Protein AF-A0AAF0MNX4-F1 (afdb_monomer_lite)

Radius of gyration: 22.81 Å; chains: 1; bounding box: 70×37×52 Å

Sequence (158 aa):
MSDEICDCETDEFVGKIRRGMLDDDTIFDIADLFKVFADSTRVRIMWALHESEMCVRGISKSLNISMSAASHQLKTLKDADLVASRRSGKQVYYSLCDEHIEMLLSTALAHIKEEKRWSASSRSRWTALTAPRRWRRPFPRSPGYRMLRWISRPRRCT

Structure (mmCIF, N/CA/C/O backbone):
data_AF-A0AAF0MNX4-F1
#
_entry.id   AF-A0AAF0MNX4-F1
#
loop_
_atom_site.group_PDB
_atom_site.id
_atom_site.type_symbol
_atom_site.label_atom_id
_atom_site.label_alt_id
_atom_site.label_comp_id
_atom_site.label_asym_id
_atom_site.label_entity_id
_atom_site.label_seq_id
_atom_site.pdbx_PDB_ins_code
_atom_site.Cartn_x
_atom_site.Cartn_y
_atom_site.Cartn_z
_atom_site.occupancy
_atom_site.B_iso_or_equiv
_atom_site.auth_seq_id
_atom_site.auth_comp_id
_atom_site.auth_asym_id
_atom_site.auth_atom_id
_atom_site.pdbx_PDB_model_num
ATOM 1 N N . MET A 1 1 ? 46.292 0.482 -29.143 1.00 44.66 1 MET A N 1
ATOM 2 C CA . MET A 1 1 ? 45.143 0.758 -28.261 1.00 44.66 1 MET A CA 1
ATOM 3 C C . MET A 1 1 ? 43.917 0.610 -29.128 1.00 44.66 1 MET A C 1
ATOM 5 O O . MET A 1 1 ? 43.620 1.513 -29.892 1.00 44.66 1 MET A O 1
ATOM 9 N N . SER A 1 2 ? 43.353 -0.594 -29.158 1.00 46.88 2 SER A N 1
ATOM 10 C CA . SER A 1 2 ? 42.139 -0.878 -29.917 1.00 46.88 2 SER A CA 1
ATOM 11 C C . SER A 1 2 ? 40.983 -0.659 -28.961 1.00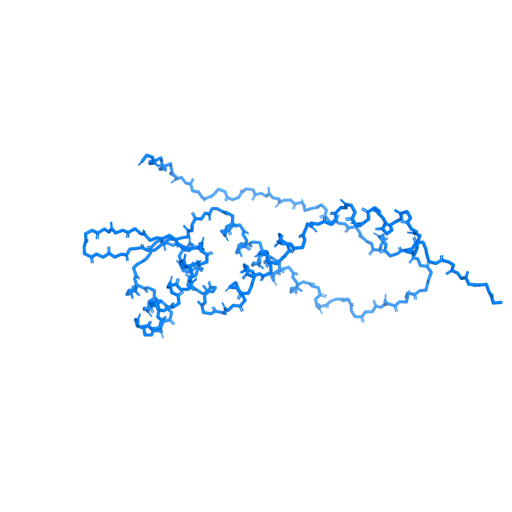 46.88 2 SER A C 1
ATOM 13 O O . SER A 1 2 ? 40.878 -1.392 -27.980 1.00 46.88 2 SER A O 1
ATOM 15 N N . ASP A 1 3 ? 40.193 0.378 -29.212 1.00 53.84 3 ASP A N 1
ATOM 16 C CA . ASP A 1 3 ? 38.947 0.610 -28.498 1.00 53.84 3 ASP A CA 1
ATOM 17 C C . ASP A 1 3 ? 38.017 -0.570 -28.788 1.00 53.84 3 ASP A C 1
ATOM 19 O O . ASP A 1 3 ? 37.561 -0.791 -29.912 1.00 53.84 3 ASP A O 1
ATOM 23 N N . GLU A 1 4 ? 37.836 -1.405 -27.773 1.00 54.75 4 GLU A N 1
ATOM 24 C CA . GLU A 1 4 ? 36.912 -2.528 -27.766 1.00 54.75 4 GLU A CA 1
ATOM 25 C C . GLU A 1 4 ? 35.498 -1.925 -27.772 1.00 54.75 4 GLU A C 1
ATOM 27 O O . GLU A 1 4 ? 34.988 -1.505 -26.735 1.00 54.75 4 GLU A O 1
ATOM 32 N N . ILE A 1 5 ? 34.906 -1.781 -28.963 1.00 58.19 5 ILE A N 1
ATOM 33 C CA . ILE A 1 5 ? 33.559 -1.223 -29.141 1.00 58.19 5 ILE A CA 1
ATOM 34 C C . ILE A 1 5 ? 32.588 -2.047 -28.288 1.00 58.19 5 ILE A C 1
ATOM 36 O O . ILE A 1 5 ? 32.421 -3.249 -28.507 1.00 58.19 5 ILE A O 1
ATOM 40 N N . CYS A 1 6 ? 31.950 -1.416 -27.299 1.00 60.28 6 CYS A N 1
ATOM 41 C CA . CYS A 1 6 ? 30.899 -2.070 -26.534 1.00 60.28 6 CYS A CA 1
ATOM 42 C C . CYS A 1 6 ? 29.679 -2.249 -27.438 1.00 60.28 6 CYS A C 1
ATOM 44 O O . CYS A 1 6 ? 29.045 -1.267 -27.818 1.00 60.28 6 CYS A O 1
ATOM 46 N N . ASP A 1 7 ? 29.264 -3.493 -27.691 1.00 58.31 7 ASP A N 1
ATOM 47 C CA . ASP A 1 7 ? 28.006 -3.818 -28.394 1.00 58.31 7 ASP A CA 1
ATOM 48 C C . ASP A 1 7 ? 26.764 -3.106 -27.799 1.00 58.31 7 ASP A C 1
ATOM 50 O O . ASP A 1 7 ? 25.714 -3.014 -28.438 1.00 58.31 7 ASP A O 1
ATOM 54 N N . CYS A 1 8 ? 26.878 -2.597 -26.568 1.00 60.16 8 CYS A N 1
ATOM 55 C CA . CYS A 1 8 ? 25.855 -1.859 -25.841 1.00 60.16 8 CYS A CA 1
ATOM 56 C C . CYS A 1 8 ? 25.623 -0.412 -26.314 1.00 60.16 8 CYS A C 1
ATOM 58 O O . CYS A 1 8 ? 24.585 0.156 -25.980 1.00 60.16 8 CYS A O 1
ATOM 60 N N . GLU A 1 9 ? 26.557 0.174 -27.065 1.00 59.50 9 GLU A N 1
ATOM 61 C CA . GLU A 1 9 ? 26.495 1.570 -27.530 1.00 59.50 9 GLU A CA 1
ATOM 62 C C . GLU A 1 9 ? 25.941 1.696 -28.952 1.00 59.50 9 GLU A C 1
ATOM 64 O O . GLU A 1 9 ? 25.775 2.799 -29.462 1.00 59.50 9 GLU A O 1
ATOM 69 N N . THR A 1 10 ? 25.631 0.570 -29.599 1.00 72.12 10 THR A N 1
ATOM 70 C CA . THR A 1 10 ? 25.078 0.589 -30.953 1.00 72.12 10 THR A CA 1
ATOM 71 C C . THR A 1 10 ? 23.696 1.247 -30.957 1.00 72.12 10 THR A C 1
ATOM 73 O O . THR A 1 10 ? 22.801 0.868 -30.193 1.00 72.12 10 THR A O 1
ATOM 76 N N . ASP A 1 11 ? 23.498 2.214 -31.857 1.00 72.88 11 ASP A N 1
ATOM 77 C CA . ASP A 1 11 ? 22.227 2.939 -32.012 1.00 72.88 11 ASP A CA 1
ATOM 78 C C . ASP A 1 11 ? 21.041 1.991 -32.252 1.00 72.88 11 ASP A C 1
ATOM 80 O O . ASP A 1 11 ? 19.924 2.237 -31.791 1.00 72.88 11 ASP A O 1
ATOM 84 N N . GLU A 1 12 ? 21.281 0.852 -32.908 1.00 76.06 12 GLU A N 1
ATOM 85 C CA . GLU A 1 12 ? 20.282 -0.199 -33.108 1.00 76.06 12 GLU A CA 1
ATOM 86 C C . GLU A 1 12 ? 19.851 -0.865 -31.792 1.00 76.06 12 GLU A C 1
ATOM 88 O O . GLU A 1 12 ? 18.654 -1.093 -31.570 1.00 76.06 12 GLU A O 1
ATOM 93 N N . PHE A 1 13 ? 20.800 -1.162 -30.897 1.00 73.62 13 PHE A N 1
ATOM 94 C CA . PHE A 1 13 ? 20.519 -1.755 -29.590 1.00 73.62 13 PHE A CA 1
ATOM 95 C C . PHE A 1 13 ? 19.801 -0.755 -28.683 1.00 73.62 13 PHE A C 1
ATOM 97 O O . PHE A 1 13 ? 18.747 -1.076 -28.127 1.00 73.62 13 PHE A O 1
ATOM 104 N N . VAL A 1 14 ? 20.299 0.481 -28.602 1.00 78.88 14 VAL A N 1
ATOM 105 C CA . VAL A 1 14 ? 19.676 1.557 -27.816 1.00 78.88 14 VAL A CA 1
ATOM 106 C C . VAL A 1 14 ? 18.271 1.869 -28.341 1.00 78.88 14 VAL A C 1
ATOM 108 O O . VAL A 1 14 ? 17.325 1.970 -27.558 1.00 78.88 14 VAL A O 1
ATOM 111 N N . GLY A 1 15 ? 18.088 1.932 -29.662 1.00 77.25 15 GLY A N 1
ATOM 112 C CA . GLY A 1 15 ? 16.785 2.128 -30.297 1.00 77.25 15 GLY A CA 1
ATOM 113 C C . GLY A 1 15 ? 15.814 0.963 -30.075 1.00 77.25 15 GLY A C 1
ATOM 114 O O . GLY A 1 15 ? 14.602 1.166 -29.988 1.00 77.25 15 GLY A O 1
ATOM 115 N N . LYS A 1 16 ? 16.308 -0.274 -29.943 1.00 80.94 16 LYS A N 1
ATOM 116 C CA . LYS A 1 16 ? 15.484 -1.426 -29.547 1.00 80.94 16 LYS A CA 1
ATOM 117 C C . LYS A 1 16 ? 15.027 -1.326 -28.092 1.00 80.94 16 LYS A C 1
ATOM 119 O O . LYS A 1 16 ? 13.859 -1.592 -27.828 1.00 80.94 16 LYS A O 1
ATOM 124 N N . ILE A 1 17 ? 15.911 -0.931 -27.174 1.00 83.56 17 ILE A N 1
ATOM 125 C CA . ILE A 1 17 ? 15.558 -0.743 -25.758 1.00 83.56 17 ILE A CA 1
ATOM 126 C C . ILE A 1 17 ? 14.541 0.386 -25.603 1.00 83.56 17 ILE A C 1
ATOM 128 O O . ILE A 1 17 ? 13.510 0.172 -24.979 1.00 83.56 17 ILE A O 1
ATOM 132 N N . ARG A 1 18 ? 14.767 1.543 -26.239 1.00 81.75 18 ARG A N 1
ATOM 133 C CA . ARG A 1 18 ? 13.833 2.682 -26.192 1.00 81.75 18 ARG A CA 1
ATOM 134 C C . ARG A 1 18 ? 12.434 2.322 -26.693 1.00 81.75 18 ARG A C 1
ATOM 136 O O . ARG A 1 18 ? 11.459 2.752 -26.101 1.00 81.75 18 ARG A O 1
ATOM 143 N N . ARG A 1 19 ? 12.328 1.496 -27.741 1.00 83.44 19 ARG A N 1
ATOM 144 C CA . ARG A 1 19 ? 11.033 1.005 -28.255 1.00 83.44 19 ARG A CA 1
ATOM 145 C C . ARG A 1 19 ? 10.350 -0.022 -27.352 1.00 83.44 19 ARG A C 1
ATOM 147 O O . ARG A 1 19 ? 9.147 -0.205 -27.469 1.00 83.44 19 ARG A O 1
ATOM 154 N N . GLY A 1 20 ? 11.116 -0.738 -26.531 1.00 84.00 20 GLY A N 1
ATOM 155 C CA . GLY A 1 20 ? 10.588 -1.710 -25.574 1.00 84.00 20 GLY A CA 1
ATOM 156 C C . GLY A 1 20 ? 10.353 -1.135 -24.177 1.00 84.00 20 GLY A C 1
ATOM 157 O O . GLY A 1 20 ? 9.849 -1.857 -23.321 1.00 84.00 20 GLY A O 1
ATOM 158 N N . MET A 1 21 ? 10.756 0.116 -23.937 1.00 86.56 21 MET A N 1
ATOM 159 C CA . MET A 1 21 ? 10.537 0.806 -22.673 1.00 86.56 21 MET A CA 1
ATOM 160 C C . MET A 1 21 ? 9.068 1.206 -22.566 1.00 86.56 21 MET A C 1
ATOM 162 O O . MET A 1 21 ? 8.442 1.565 -23.564 1.00 86.56 21 MET A O 1
ATOM 166 N N . LEU A 1 22 ? 8.534 1.130 -21.352 1.00 87.81 22 LEU A N 1
ATOM 167 C CA . LEU A 1 22 ? 7.237 1.717 -21.040 1.00 87.81 22 LEU A CA 1
ATOM 168 C C . LEU A 1 22 ? 7.316 3.241 -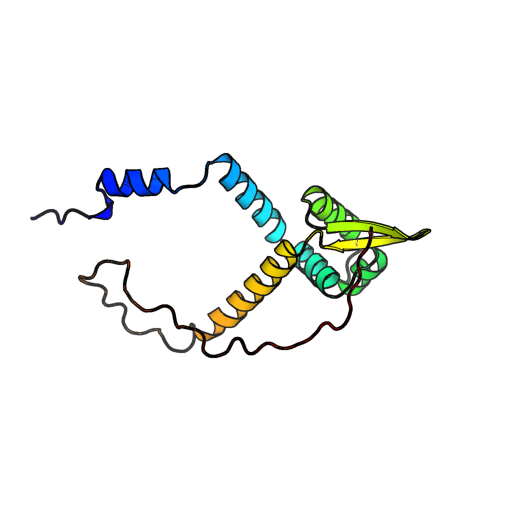21.203 1.00 87.81 22 LEU A C 1
ATOM 170 O O . LEU A 1 22 ? 8.401 3.822 -21.132 1.00 87.81 22 LEU A O 1
ATOM 174 N N . ASP A 1 23 ? 6.170 3.867 -21.438 1.00 91.69 23 ASP A N 1
ATOM 175 C CA . ASP A 1 23 ? 6.043 5.317 -21.383 1.00 91.69 23 ASP A CA 1
ATOM 176 C C . ASP A 1 23 ? 6.368 5.839 -19.980 1.00 91.69 23 ASP A C 1
ATOM 178 O O . ASP A 1 23 ? 6.190 5.146 -18.972 1.00 91.69 23 ASP A O 1
ATOM 182 N N . ASP A 1 24 ? 6.864 7.074 -19.930 1.00 89.56 24 ASP A N 1
ATOM 183 C CA . ASP A 1 24 ? 7.315 7.686 -18.684 1.00 89.56 24 ASP A CA 1
ATOM 184 C C . ASP A 1 24 ? 6.170 7.789 -17.663 1.00 89.56 24 ASP A C 1
ATOM 186 O O . ASP A 1 24 ? 6.390 7.500 -16.488 1.00 89.56 24 ASP A O 1
ATOM 190 N N . ASP A 1 25 ? 4.948 8.105 -18.107 1.00 92.75 25 ASP A N 1
ATOM 191 C CA . ASP A 1 25 ? 3.763 8.212 -17.245 1.00 92.75 25 ASP A CA 1
ATOM 192 C C . ASP A 1 25 ? 3.467 6.878 -16.537 1.00 92.75 25 ASP A C 1
ATOM 194 O O . ASP A 1 25 ? 3.401 6.829 -15.308 1.00 92.75 25 ASP A O 1
ATOM 198 N N . THR A 1 26 ? 3.429 5.765 -17.277 1.00 91.81 26 THR A N 1
ATOM 199 C CA . THR A 1 26 ? 3.256 4.426 -16.690 1.00 91.81 26 THR A CA 1
ATOM 200 C C . THR A 1 26 ? 4.383 4.066 -15.715 1.00 91.81 26 THR A C 1
ATOM 202 O O . THR A 1 26 ? 4.147 3.428 -14.686 1.00 91.81 26 THR A O 1
ATOM 205 N N . ILE A 1 27 ? 5.629 4.465 -15.995 1.00 92.62 27 ILE A N 1
ATOM 206 C CA . ILE A 1 27 ? 6.751 4.242 -15.069 1.00 92.62 27 ILE A CA 1
ATOM 207 C C . ILE A 1 27 ? 6.559 5.047 -13.777 1.00 92.62 27 ILE A C 1
ATOM 209 O O . ILE A 1 27 ? 6.832 4.521 -12.691 1.00 92.62 27 ILE A O 1
ATOM 213 N N . PHE A 1 28 ? 6.091 6.294 -13.874 1.00 93.69 28 PHE A N 1
ATOM 214 C CA . PHE A 1 28 ? 5.783 7.118 -12.708 1.00 93.69 28 PHE A CA 1
ATOM 215 C C . PHE A 1 28 ? 4.657 6.510 -11.869 1.00 93.69 28 PHE A C 1
ATOM 217 O O . PHE A 1 28 ? 4.828 6.388 -10.655 1.00 93.69 28 PHE A O 1
ATOM 224 N N . ASP A 1 29 ? 3.585 6.029 -12.499 1.00 91.75 29 ASP A N 1
ATOM 225 C CA . ASP A 1 29 ? 2.473 5.364 -11.811 1.00 91.75 29 ASP A CA 1
ATOM 226 C C . ASP A 1 29 ? 2.940 4.112 -11.050 1.00 91.75 29 ASP A C 1
ATOM 228 O O . ASP A 1 29 ? 2.615 3.916 -9.875 1.00 91.75 29 ASP A O 1
ATOM 232 N N . ILE A 1 30 ? 3.782 3.284 -11.682 1.00 91.94 30 ILE A N 1
ATOM 233 C CA . ILE A 1 30 ? 4.387 2.111 -11.034 1.00 91.94 30 ILE A CA 1
ATOM 234 C C . ILE A 1 30 ? 5.254 2.538 -9.841 1.00 91.94 30 ILE A C 1
ATOM 236 O O . ILE A 1 30 ? 5.203 1.921 -8.771 1.00 91.94 30 ILE A O 1
ATOM 240 N N . ALA A 1 31 ? 6.066 3.585 -9.995 1.00 93.56 31 ALA A N 1
ATOM 241 C CA . ALA A 1 31 ? 6.916 4.079 -8.918 1.00 93.56 31 ALA A CA 1
ATOM 242 C C . ALA A 1 31 ? 6.087 4.604 -7.735 1.00 93.56 31 ALA A C 1
ATOM 244 O O . ALA A 1 31 ? 6.428 4.332 -6.580 1.00 93.56 31 ALA A O 1
ATOM 245 N N . ASP A 1 32 ? 4.995 5.317 -8.002 1.00 91.12 32 ASP A N 1
ATOM 246 C CA . ASP A 1 32 ? 4.096 5.841 -6.976 1.00 91.12 32 ASP A CA 1
ATOM 247 C C . ASP A 1 32 ? 3.350 4.728 -6.238 1.00 91.12 32 ASP A C 1
ATOM 249 O O . ASP A 1 32 ? 3.291 4.752 -5.003 1.00 91.12 32 ASP A O 1
ATOM 253 N N . LEU A 1 33 ? 2.917 3.683 -6.949 1.00 90.81 33 LEU A N 1
ATOM 254 C CA . LEU A 1 33 ? 2.403 2.462 -6.330 1.00 90.81 33 LEU A CA 1
ATOM 255 C C . LEU A 1 33 ? 3.425 1.888 -5.335 1.00 90.81 33 LEU A C 1
ATOM 257 O O . LEU A 1 33 ? 3.119 1.679 -4.155 1.00 90.81 33 LEU A O 1
ATOM 261 N N . PHE A 1 34 ? 4.676 1.693 -5.764 1.00 91.50 34 PHE A N 1
ATOM 262 C CA . PHE A 1 34 ? 5.720 1.140 -4.898 1.00 91.50 34 PHE A CA 1
ATOM 263 C C . PHE A 1 34 ? 6.081 2.043 -3.714 1.00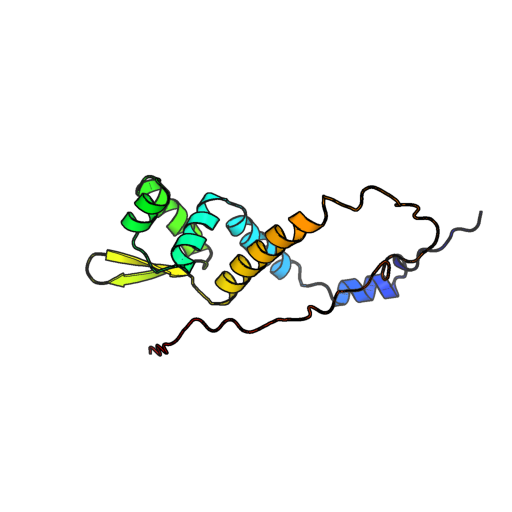 91.50 34 PHE A C 1
ATOM 265 O O . PHE A 1 34 ? 6.389 1.526 -2.637 1.00 91.50 34 PHE A O 1
ATOM 272 N N . LYS A 1 35 ? 5.983 3.372 -3.842 1.00 91.56 35 LYS A N 1
ATOM 273 C CA . LYS A 1 35 ? 6.144 4.288 -2.697 1.00 91.56 35 LYS A CA 1
ATOM 274 C C . LYS A 1 35 ? 5.111 4.022 -1.605 1.00 91.56 35 LYS A C 1
ATOM 276 O O . LYS A 1 35 ? 5.419 4.199 -0.423 1.00 91.56 35 LYS A O 1
ATOM 281 N N . VAL A 1 36 ? 3.900 3.586 -1.959 1.00 90.62 36 VAL A N 1
ATOM 282 C CA . VAL A 1 36 ? 2.885 3.188 -0.973 1.00 90.62 36 VAL A CA 1
ATOM 283 C C . VAL A 1 36 ? 3.241 1.842 -0.329 1.00 90.62 36 VAL A C 1
ATOM 285 O O . VAL A 1 36 ? 3.181 1.705 0.896 1.00 90.62 36 VAL A O 1
ATOM 288 N N . PHE A 1 37 ? 3.723 0.875 -1.110 1.00 89.44 37 PHE A N 1
ATOM 289 C CA . PHE A 1 37 ? 4.195 -0.415 -0.586 1.00 89.44 37 PHE A CA 1
ATOM 290 C C . PHE A 1 37 ? 5.458 -0.321 0.284 1.00 89.44 37 PHE A C 1
ATOM 292 O O . PHE A 1 37 ? 5.674 -1.182 1.130 1.00 89.44 37 PHE A O 1
ATOM 299 N N . ALA A 1 38 ? 6.281 0.717 0.132 1.00 91.44 38 ALA A N 1
ATOM 300 C CA . ALA A 1 38 ? 7.561 0.835 0.834 1.00 91.44 38 ALA A CA 1
ATOM 301 C C . ALA A 1 38 ? 7.456 1.081 2.357 1.00 91.44 38 ALA A C 1
ATOM 303 O O . ALA A 1 38 ? 8.467 1.019 3.055 1.00 91.44 38 ALA A O 1
ATOM 304 N N . ASP A 1 39 ? 6.265 1.360 2.903 1.00 93.62 39 ASP A N 1
ATOM 305 C CA . ASP A 1 39 ? 6.106 1.564 4.349 1.00 93.62 39 ASP A CA 1
ATOM 306 C C . ASP A 1 39 ? 5.751 0.272 5.088 1.00 93.62 39 ASP A C 1
ATOM 308 O O . ASP A 1 39 ? 4.776 -0.418 4.781 1.00 93.62 39 ASP A O 1
ATOM 312 N N . SER A 1 40 ? 6.500 0.008 6.153 1.00 92.44 40 SER A N 1
ATOM 313 C CA . SER A 1 40 ? 6.332 -1.186 6.978 1.00 92.44 40 SER A CA 1
ATOM 314 C C . SER A 1 40 ? 4.963 -1.285 7.666 1.00 92.44 40 SER A C 1
ATOM 316 O O . SER A 1 40 ? 4.441 -2.390 7.821 1.00 92.44 40 SER A O 1
ATOM 318 N N . THR A 1 41 ? 4.346 -0.169 8.067 1.00 92.75 41 THR A N 1
ATOM 319 C CA . THR A 1 41 ? 3.042 -0.186 8.750 1.00 92.75 41 THR A CA 1
ATOM 320 C C . THR A 1 41 ? 1.932 -0.524 7.762 1.00 92.75 41 THR A C 1
ATOM 322 O O . THR A 1 41 ? 1.094 -1.378 8.053 1.00 92.75 41 THR A O 1
ATOM 325 N N . ARG A 1 42 ? 1.961 0.079 6.570 1.00 94.00 42 ARG A N 1
ATOM 326 C CA . ARG A 1 42 ? 1.034 -0.210 5.468 1.00 94.00 42 ARG A CA 1
ATOM 327 C C . ARG A 1 42 ? 1.125 -1.668 5.029 1.00 94.00 42 ARG A C 1
ATOM 329 O O . ARG A 1 42 ? 0.092 -2.329 4.951 1.00 94.00 42 ARG A O 1
ATOM 336 N N . VAL A 1 43 ? 2.335 -2.208 4.860 1.00 93.56 43 VAL A N 1
ATOM 337 C CA . VAL A 1 43 ? 2.530 -3.636 4.539 1.00 93.56 43 VAL A CA 1
ATOM 338 C C . VAL A 1 43 ? 1.963 -4.540 5.630 1.00 93.56 43 VAL A C 1
ATOM 340 O O . VAL A 1 43 ? 1.297 -5.521 5.315 1.00 93.56 43 VAL A O 1
ATOM 343 N N . ARG A 1 44 ? 2.140 -4.203 6.915 1.00 94.19 44 ARG A N 1
ATOM 344 C CA . ARG A 1 44 ? 1.542 -4.979 8.018 1.00 94.19 44 ARG A CA 1
ATOM 345 C C . ARG A 1 44 ? 0.014 -4.954 7.996 1.00 94.19 44 ARG A C 1
ATOM 347 O O . ARG A 1 44 ? -0.596 -5.981 8.283 1.00 94.19 44 ARG A O 1
ATOM 354 N N . ILE A 1 45 ? -0.601 -3.813 7.672 1.00 94.81 45 ILE A N 1
ATOM 355 C CA . ILE A 1 45 ? -2.062 -3.711 7.531 1.00 94.81 45 ILE A CA 1
ATOM 356 C C . ILE A 1 45 ? -2.526 -4.573 6.357 1.00 94.81 45 ILE A C 1
ATOM 358 O O . ILE A 1 45 ? -3.419 -5.394 6.537 1.00 94.81 45 ILE A O 1
ATOM 362 N N . MET A 1 46 ? -1.898 -4.432 5.187 1.00 94.31 46 MET A N 1
ATOM 363 C CA . MET A 1 46 ? -2.242 -5.221 4.000 1.00 94.31 46 MET A CA 1
ATOM 364 C C . MET A 1 46 ? -2.078 -6.722 4.247 1.00 94.31 46 MET A C 1
ATOM 366 O O . MET A 1 46 ? -2.955 -7.492 3.880 1.00 94.31 46 MET A O 1
ATOM 370 N N . TRP A 1 47 ? -1.018 -7.139 4.945 1.00 94.12 47 TRP A N 1
ATOM 371 C CA . TRP A 1 47 ? -0.820 -8.542 5.312 1.00 94.12 47 TRP A CA 1
ATOM 372 C C . TRP A 1 47 ? -1.906 -9.057 6.264 1.00 94.12 47 TRP A C 1
ATOM 374 O O . TRP A 1 47 ? -2.377 -10.178 6.121 1.00 94.12 47 TRP A O 1
ATOM 384 N N . ALA A 1 48 ? -2.350 -8.241 7.224 1.00 93.75 48 ALA A N 1
ATOM 385 C CA . ALA A 1 48 ? -3.469 -8.616 8.088 1.00 93.75 48 ALA A CA 1
ATOM 386 C C . ALA A 1 48 ? -4.786 -8.757 7.300 1.00 93.75 48 ALA A C 1
ATOM 388 O O . ALA A 1 48 ? -5.568 -9.664 7.578 1.00 93.75 48 ALA A O 1
ATOM 389 N N . LEU A 1 49 ? -5.008 -7.883 6.312 1.00 93.50 49 LEU A N 1
ATOM 390 C CA . LEU A 1 49 ? -6.177 -7.921 5.429 1.00 93.50 49 LEU A CA 1
ATOM 391 C C . LEU A 1 49 ? -6.135 -9.065 4.411 1.00 93.50 49 LEU A C 1
ATOM 393 O O . LEU A 1 49 ? -7.192 -9.533 4.000 1.00 93.50 49 LEU A O 1
ATOM 397 N N . HIS A 1 50 ? -4.938 -9.519 4.034 1.00 91.88 50 HIS A N 1
ATOM 398 C CA . HIS A 1 50 ? -4.739 -10.699 3.196 1.00 91.88 50 HIS A CA 1
ATOM 399 C C . HIS A 1 50 ? -5.261 -11.974 3.875 1.00 91.88 50 HIS A C 1
ATOM 401 O O . HIS A 1 50 ? -5.882 -12.809 3.230 1.00 91.88 50 HIS A O 1
ATOM 407 N N . GLU A 1 51 ? -5.057 -12.109 5.189 1.00 89.50 51 GLU A N 1
ATOM 408 C CA . GLU A 1 51 ? -5.541 -13.266 5.954 1.00 89.50 51 GLU A CA 1
ATOM 409 C C . GLU A 1 51 ? -7.063 -13.233 6.163 1.00 89.50 51 GLU A C 1
ATOM 411 O O . GLU A 1 51 ? -7.734 -14.266 6.125 1.00 89.50 51 GLU A O 1
ATOM 416 N N . SER A 1 52 ? -7.630 -12.050 6.430 1.00 89.94 52 SER A N 1
ATOM 417 C CA . SER A 1 52 ? -9.074 -11.885 6.621 1.00 89.94 52 SER A CA 1
ATOM 418 C C . SER A 1 52 ? -9.517 -10.426 6.518 1.00 89.94 52 SER A C 1
ATOM 420 O O . SER A 1 52 ? -8.793 -9.521 6.931 1.00 89.94 52 SER A O 1
ATOM 422 N N . GLU A 1 53 ? -10.752 -10.188 6.065 1.00 93.38 53 GLU A N 1
ATOM 423 C CA . GLU A 1 53 ? -11.353 -8.854 6.153 1.00 93.38 53 GLU A CA 1
ATOM 424 C C . GLU A 1 53 ? -11.566 -8.442 7.621 1.00 93.38 53 GLU A C 1
ATOM 426 O O . GLU A 1 53 ? -12.069 -9.207 8.450 1.00 93.38 53 GLU A O 1
ATOM 431 N N . MET A 1 54 ? -11.191 -7.210 7.970 1.00 94.25 54 MET A N 1
ATOM 432 C CA . MET A 1 54 ? -11.236 -6.728 9.355 1.00 94.25 54 MET A CA 1
ATOM 433 C C . MET A 1 54 ? -11.750 -5.294 9.445 1.00 94.25 54 MET A C 1
ATOM 435 O O . MET A 1 54 ? -11.610 -4.488 8.528 1.00 94.25 54 MET A O 1
ATOM 439 N N . CYS A 1 55 ? -12.327 -4.939 10.593 1.00 95.12 55 CYS A N 1
ATOM 440 C CA . CYS A 1 55 ? -12.691 -3.557 10.897 1.00 95.12 55 CYS A CA 1
ATOM 441 C C . CYS A 1 55 ? -11.514 -2.782 11.518 1.00 95.12 55 CYS A C 1
ATOM 443 O O . CYS A 1 55 ? -10.571 -3.377 12.043 1.00 95.12 55 CYS A O 1
ATOM 445 N N . VAL A 1 56 ? -11.598 -1.443 11.548 1.00 94.31 56 VAL A N 1
ATOM 446 C CA . VAL A 1 56 ? -10.539 -0.557 12.094 1.00 94.31 56 VAL A CA 1
ATOM 447 C C . VAL A 1 56 ? -10.102 -0.957 13.509 1.00 94.31 56 VAL A C 1
ATOM 449 O O . VAL A 1 56 ? -8.917 -0.927 1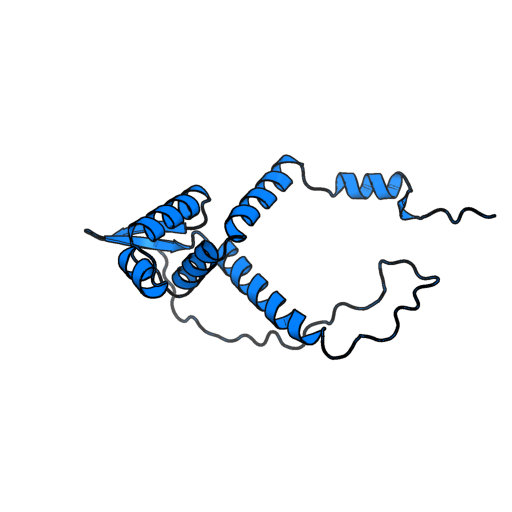3.832 1.00 94.31 56 VAL A O 1
ATOM 452 N N . ARG A 1 57 ? -11.049 -1.373 14.362 1.00 94.31 57 ARG A N 1
ATOM 453 C CA . ARG A 1 57 ? -10.752 -1.831 15.731 1.00 94.31 57 ARG A CA 1
ATOM 454 C C . ARG A 1 57 ? -9.947 -3.129 15.745 1.00 94.31 57 ARG A C 1
ATOM 456 O O . ARG A 1 57 ? -9.083 -3.283 16.601 1.00 94.31 57 ARG A O 1
ATOM 463 N N . GLY A 1 58 ? -10.244 -4.047 14.825 1.00 93.38 58 GLY A N 1
A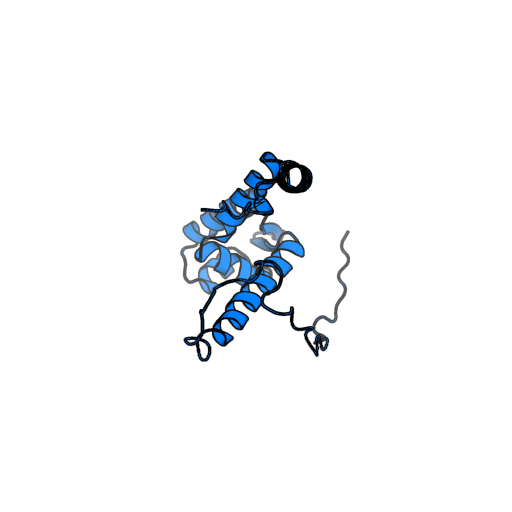TOM 464 C CA . GLY A 1 58 ? -9.497 -5.291 14.660 1.00 93.38 58 GLY A CA 1
ATOM 465 C C . GLY A 1 58 ? -8.058 -5.008 14.247 1.00 93.38 58 GLY A C 1
ATOM 466 O O . GLY A 1 58 ? -7.138 -5.435 14.930 1.00 93.38 58 GLY A O 1
ATOM 467 N N . ILE A 1 59 ? -7.874 -4.176 13.221 1.00 94.50 59 ILE A N 1
ATOM 468 C CA . ILE A 1 59 ? -6.553 -3.781 12.706 1.00 94.50 59 ILE A CA 1
ATOM 469 C C . ILE A 1 59 ? -5.723 -3.081 13.791 1.00 94.50 59 ILE A C 1
ATOM 471 O O . ILE A 1 59 ? -4.569 -3.435 14.022 1.00 94.50 59 ILE A O 1
ATOM 475 N N . SER A 1 60 ? -6.327 -2.129 14.508 1.00 95.31 60 SER A N 1
ATOM 476 C CA . SER A 1 60 ? -5.691 -1.418 15.624 1.00 95.31 60 SER A CA 1
ATOM 477 C C . SER A 1 60 ? -5.183 -2.376 16.708 1.00 95.31 60 SER A C 1
ATOM 479 O O . SER A 1 60 ? -4.046 -2.235 17.156 1.00 95.31 60 SER A O 1
ATOM 481 N N . LYS A 1 61 ? -5.978 -3.389 17.078 1.00 94.88 61 LYS A N 1
ATOM 482 C CA . LYS A 1 61 ? -5.570 -4.418 18.046 1.00 94.88 61 LYS A CA 1
ATOM 483 C C . LYS A 1 61 ? -4.480 -5.340 17.500 1.00 94.88 61 LYS A C 1
ATOM 485 O O . LYS A 1 61 ? -3.513 -5.590 18.208 1.00 94.88 61 LYS A O 1
ATOM 490 N N . SER A 1 62 ? -4.607 -5.810 16.259 1.00 92.88 62 SER A N 1
ATOM 491 C CA . SER A 1 62 ? -3.643 -6.730 15.639 1.00 92.88 62 SER A CA 1
ATOM 492 C C . SER A 1 62 ? -2.251 -6.112 15.484 1.00 92.88 62 SER A C 1
ATOM 494 O O . SER A 1 62 ? -1.246 -6.797 15.658 1.00 92.88 62 SER A O 1
ATOM 496 N N . LEU A 1 63 ? -2.178 -4.816 15.165 1.00 91.88 63 LEU A N 1
ATOM 497 C CA . LEU A 1 63 ? -0.911 -4.106 14.965 1.00 91.88 63 LEU A CA 1
ATOM 498 C C . LEU A 1 63 ? -0.430 -3.343 16.210 1.00 91.88 63 LEU A C 1
ATOM 500 O O . LEU A 1 63 ? 0.672 -2.797 16.185 1.00 91.88 63 LEU A O 1
ATOM 504 N N . ASN A 1 64 ? -1.227 -3.314 17.282 1.00 93.38 64 ASN A N 1
ATOM 505 C CA . ASN A 1 64 ? -0.993 -2.519 18.491 1.00 93.38 64 ASN A CA 1
ATOM 506 C C . ASN A 1 64 ? -0.752 -1.021 18.203 1.00 93.38 64 ASN A C 1
ATOM 508 O O . ASN A 1 64 ? 0.148 -0.393 18.757 1.00 93.38 64 ASN A O 1
ATOM 512 N N . ILE A 1 65 ? -1.559 -0.454 17.304 1.00 93.25 65 ILE A N 1
ATOM 513 C CA . ILE A 1 65 ? -1.536 0.971 16.938 1.00 93.25 65 ILE A CA 1
ATOM 514 C C . ILE A 1 65 ? -2.835 1.646 17.371 1.00 93.25 65 ILE A C 1
ATOM 516 O O . ILE A 1 65 ? -3.871 0.992 17.501 1.00 93.25 65 ILE A O 1
ATOM 520 N N . SER A 1 66 ? -2.820 2.965 17.566 1.00 95.31 66 SER A N 1
ATOM 521 C CA . SER A 1 66 ? -4.040 3.704 17.911 1.00 95.31 66 SER A CA 1
ATOM 522 C C . SER A 1 66 ? -5.070 3.655 16.771 1.00 95.31 66 SER A C 1
ATOM 524 O O . SER A 1 66 ? -4.717 3.592 15.593 1.00 95.31 66 SER A O 1
ATOM 526 N N . MET A 1 67 ? -6.366 3.720 17.102 1.00 93.12 67 MET A N 1
ATOM 527 C CA . MET A 1 67 ? -7.436 3.726 16.089 1.00 93.12 67 MET A CA 1
ATOM 528 C C . MET A 1 67 ? -7.324 4.913 15.121 1.00 93.12 67 MET A C 1
ATOM 530 O O . MET A 1 67 ? -7.638 4.765 13.943 1.00 93.12 67 MET A O 1
ATOM 534 N N . SER A 1 68 ? -6.856 6.070 15.604 1.00 94.62 68 SER A N 1
ATOM 535 C CA . SER A 1 68 ? -6.613 7.253 14.768 1.00 94.62 68 SER A CA 1
ATOM 536 C C . SER A 1 68 ? -5.498 6.991 13.751 1.00 94.62 68 SER A C 1
ATOM 538 O O . SER A 1 68 ? -5.692 7.203 12.555 1.00 94.62 68 SER A O 1
ATOM 540 N N . ALA A 1 69 ? -4.373 6.420 14.202 1.00 93.44 69 ALA A N 1
ATOM 541 C CA . ALA A 1 69 ? -3.270 6.051 13.319 1.00 93.44 69 ALA A CA 1
ATOM 542 C C . ALA A 1 69 ? -3.703 5.002 12.283 1.00 93.44 69 ALA A C 1
ATOM 544 O O . ALA A 1 69 ? -3.444 5.176 11.096 1.00 93.44 69 ALA A O 1
ATOM 545 N N . ALA A 1 70 ? -4.428 3.960 12.704 1.00 94.00 70 ALA A N 1
ATOM 546 C CA . ALA A 1 70 ? -4.957 2.944 11.794 1.00 94.00 70 ALA A CA 1
ATOM 547 C C . ALA A 1 70 ? -5.893 3.550 10.738 1.00 94.00 70 ALA A C 1
ATOM 549 O O . ALA A 1 70 ? -5.752 3.261 9.554 1.00 94.00 70 ALA A O 1
ATOM 550 N N . SER A 1 71 ? -6.820 4.424 11.146 1.00 94.38 71 SER A N 1
ATOM 551 C CA . SER A 1 71 ? -7.741 5.089 10.220 1.00 94.38 71 SER A CA 1
ATOM 552 C C . SER A 1 71 ? -7.016 5.991 9.223 1.00 94.38 71 SER A C 1
ATOM 554 O O . SER A 1 71 ? -7.433 6.065 8.070 1.00 94.38 71 SER A O 1
ATOM 556 N N . HIS A 1 72 ? -5.953 6.677 9.652 1.00 94.00 72 HIS A N 1
ATOM 557 C CA . HIS A 1 72 ? -5.151 7.518 8.770 1.00 94.00 72 HIS A CA 1
ATOM 558 C C . HIS A 1 72 ? -4.419 6.677 7.716 1.00 94.00 72 HIS A C 1
ATOM 560 O O . HIS A 1 72 ? -4.541 6.956 6.528 1.00 94.00 72 HIS A O 1
ATOM 566 N N . GLN A 1 73 ? -3.759 5.589 8.130 1.00 94.31 73 GLN A N 1
ATOM 567 C CA . GLN A 1 73 ? -3.090 4.674 7.199 1.00 94.31 73 GLN A CA 1
ATOM 568 C C . GLN A 1 73 ? -4.076 4.008 6.229 1.00 94.31 73 GLN A C 1
ATOM 570 O O . GLN A 1 73 ? -3.793 3.901 5.040 1.00 94.31 73 GLN A O 1
ATOM 575 N N . LEU A 1 74 ? -5.259 3.609 6.710 1.00 93.88 74 LEU A N 1
ATOM 576 C CA . LEU A 1 74 ? -6.314 3.035 5.869 1.00 93.88 74 LEU A CA 1
ATOM 577 C C . LEU A 1 74 ? -6.862 4.025 4.845 1.00 93.88 74 LEU A C 1
ATOM 579 O O . LEU A 1 74 ? -7.244 3.605 3.759 1.00 93.88 74 LEU A O 1
ATOM 583 N N . LYS A 1 75 ? -6.904 5.321 5.172 1.00 94.00 75 LYS A N 1
ATOM 584 C CA . LYS A 1 75 ? -7.274 6.348 4.199 1.00 94.00 75 LYS A CA 1
ATOM 585 C C . LYS A 1 75 ? -6.241 6.411 3.077 1.00 94.00 75 LYS A C 1
ATOM 587 O O . LYS A 1 75 ? -6.621 6.267 1.929 1.00 94.00 75 LYS A O 1
ATOM 592 N N . THR A 1 76 ? -4.955 6.504 3.410 1.00 93.50 76 THR A N 1
ATOM 593 C CA . THR A 1 76 ? -3.875 6.506 2.410 1.00 93.50 76 THR A CA 1
ATOM 594 C C . THR A 1 76 ? -3.879 5.242 1.547 1.00 93.50 76 THR A C 1
ATOM 596 O O . THR A 1 76 ? -3.681 5.320 0.343 1.00 93.50 76 THR A O 1
ATOM 599 N N . LEU A 1 77 ? -4.124 4.072 2.147 1.00 93.12 77 LEU A N 1
ATOM 600 C CA . LEU A 1 77 ? -4.232 2.804 1.415 1.00 93.12 77 LEU A CA 1
ATOM 601 C C . LEU A 1 77 ? -5.452 2.757 0.489 1.00 93.12 77 LEU A C 1
ATOM 603 O O . LEU A 1 77 ? -5.381 2.164 -0.583 1.00 93.12 77 LEU A O 1
ATOM 607 N N . LYS A 1 78 ? -6.563 3.365 0.905 1.00 93.25 78 LYS A N 1
ATOM 608 C CA . LYS A 1 78 ? -7.777 3.463 0.098 1.00 93.25 78 LYS A CA 1
ATOM 609 C C . LYS A 1 78 ? -7.616 4.458 -1.050 1.00 93.25 78 LYS A C 1
ATOM 611 O O . LYS A 1 78 ? -8.061 4.165 -2.146 1.00 93.25 78 LYS A O 1
ATOM 616 N N . ASP A 1 79 ? -6.982 5.600 -0.798 1.00 92.56 79 ASP A N 1
ATOM 617 C CA . ASP A 1 79 ? -6.721 6.629 -1.811 1.00 92.56 79 ASP A CA 1
ATOM 618 C C . ASP A 1 79 ? -5.735 6.125 -2.888 1.00 92.56 79 ASP A C 1
ATOM 620 O O . ASP A 1 79 ? -5.733 6.636 -4.000 1.00 92.56 79 ASP A O 1
ATOM 624 N N . ALA A 1 80 ? -4.922 5.112 -2.565 1.00 91.31 80 ALA A N 1
ATOM 625 C CA . ALA A 1 80 ? -4.023 4.416 -3.489 1.00 91.31 80 ALA A CA 1
ATOM 626 C C . ALA A 1 80 ? -4.635 3.144 -4.117 1.00 91.31 80 ALA A C 1
ATOM 628 O O . ALA A 1 80 ? -3.896 2.323 -4.654 1.00 91.31 80 ALA A O 1
ATOM 629 N N . ASP A 1 81 ? -5.948 2.930 -3.976 1.00 91.25 81 ASP A N 1
ATOM 630 C CA . ASP A 1 81 ? -6.684 1.771 -4.504 1.00 91.25 81 ASP A CA 1
ATOM 631 C C . ASP A 1 81 ? -6.131 0.393 -4.083 1.00 91.25 81 ASP A C 1
ATOM 633 O O . ASP A 1 81 ? -6.370 -0.621 -4.736 1.00 91.25 81 ASP A O 1
ATOM 637 N N . LEU A 1 82 ? -5.446 0.312 -2.935 1.00 92.06 82 LEU A N 1
ATOM 638 C CA . LEU A 1 82 ? -4.909 -0.952 -2.410 1.00 92.06 82 LEU A CA 1
ATOM 639 C C . LEU A 1 82 ? -5.909 -1.716 -1.539 1.00 92.06 82 LEU A C 1
ATOM 641 O O . LEU A 1 82 ? -5.799 -2.930 -1.346 1.00 92.06 82 LEU A O 1
ATOM 645 N N . VAL A 1 83 ? -6.862 -0.993 -0.953 1.00 94.38 83 VAL A N 1
ATOM 646 C CA . VAL A 1 83 ? -7.808 -1.526 0.027 1.00 94.38 83 VAL A CA 1
ATOM 647 C C . VAL A 1 83 ? -9.222 -1.059 -0.292 1.00 94.38 83 VAL A C 1
ATOM 649 O O . VAL A 1 83 ? -9.501 0.138 -0.381 1.00 94.38 83 VAL A O 1
ATOM 652 N N . ALA A 1 84 ? -10.147 -2.013 -0.344 1.00 93.56 84 ALA A N 1
ATOM 653 C CA . ALA A 1 84 ? -11.569 -1.763 -0.485 1.00 93.56 84 ALA A CA 1
ATOM 654 C C . ALA A 1 84 ? -12.243 -1.649 0.888 1.00 93.56 84 ALA A C 1
ATOM 656 O O . ALA A 1 84 ? -11.814 -2.234 1.885 1.00 93.56 84 ALA A O 1
ATOM 657 N N . SER A 1 85 ? -13.339 -0.889 0.948 1.00 93.62 85 SER A N 1
ATOM 658 C CA . SER A 1 85 ? -14.137 -0.726 2.166 1.00 93.62 85 SER A CA 1
ATOM 659 C C . SER A 1 85 ? -15.576 -1.170 1.940 1.00 93.62 85 SER A C 1
ATOM 661 O O . SER A 1 85 ? -16.254 -0.630 1.065 1.00 93.62 85 SER A O 1
ATOM 663 N N . ARG A 1 86 ? -16.075 -2.069 2.789 1.00 94.06 86 ARG A N 1
ATOM 664 C CA . ARG A 1 86 ? -17.465 -2.532 2.816 1.00 94.06 86 ARG A CA 1
ATOM 665 C C . ARG A 1 86 ? -18.128 -2.120 4.123 1.00 94.06 86 ARG A C 1
ATOM 667 O O . ARG A 1 86 ? -17.602 -2.350 5.210 1.00 94.06 86 ARG A O 1
ATOM 674 N N . ARG A 1 87 ? -19.334 -1.556 4.049 1.00 93.69 87 ARG A N 1
ATOM 675 C CA . ARG A 1 87 ? -20.134 -1.261 5.245 1.00 93.69 87 ARG A CA 1
ATOM 676 C C . ARG A 1 87 ? -21.052 -2.436 5.570 1.00 93.69 87 ARG A C 1
ATOM 678 O O . ARG A 1 87 ? -21.821 -2.875 4.722 1.00 93.69 87 ARG A O 1
ATOM 685 N N . SER A 1 88 ? -20.992 -2.916 6.809 1.00 92.62 88 SER A N 1
ATOM 686 C CA . SER A 1 88 ? -21.891 -3.939 7.346 1.00 92.62 88 SER A CA 1
ATOM 687 C C . SER A 1 88 ? -22.533 -3.406 8.627 1.00 92.62 88 SER A C 1
ATOM 689 O O . SER A 1 88 ? -21.915 -3.333 9.694 1.00 92.62 88 SER A O 1
ATOM 691 N N . GLY A 1 89 ? -23.772 -2.924 8.500 1.00 92.50 89 GLY A N 1
ATOM 692 C CA . GLY A 1 89 ? -24.497 -2.257 9.580 1.00 92.50 89 GLY A CA 1
ATOM 693 C C . GLY A 1 89 ? -23.782 -0.995 10.085 1.00 92.50 89 GLY A C 1
ATOM 694 O O . GLY A 1 89 ? -23.610 -0.013 9.356 1.00 92.50 89 GLY A O 1
ATOM 695 N N . LYS A 1 90 ? -23.376 -1.012 11.362 1.00 89.44 90 LYS A N 1
ATOM 696 C CA . LYS A 1 90 ? -22.678 0.109 12.022 1.00 89.44 90 LYS A CA 1
ATOM 697 C C . LYS A 1 90 ? -21.155 0.076 11.851 1.00 89.44 90 LYS A C 1
ATOM 699 O O . LYS A 1 90 ? -20.499 1.039 12.232 1.00 89.44 90 LYS A O 1
ATOM 704 N N . GLN A 1 91 ? -20.591 -1.009 11.319 1.00 92.06 91 GLN A N 1
ATOM 705 C CA . GLN A 1 91 ? -19.144 -1.189 11.189 1.00 92.06 91 GLN A CA 1
ATOM 706 C C . GLN A 1 91 ? -18.708 -1.160 9.721 1.00 92.06 91 GLN A C 1
ATOM 708 O O . GLN A 1 91 ? -19.456 -1.549 8.822 1.00 92.06 91 GLN A O 1
ATOM 713 N N . VAL A 1 92 ? -17.484 -0.684 9.489 1.00 93.88 92 VAL A N 1
ATOM 714 C CA . VAL A 1 92 ? -16.815 -0.721 8.184 1.00 93.88 92 VAL A CA 1
ATOM 715 C C . VAL A 1 92 ? -15.715 -1.770 8.253 1.00 93.88 92 VAL A C 1
ATOM 717 O O . VAL A 1 92 ? -14.885 -1.738 9.167 1.00 93.88 92 VAL A O 1
ATOM 720 N N . TYR A 1 93 ? -15.755 -2.693 7.305 1.00 95.12 93 TYR A N 1
ATOM 721 C CA . TYR A 1 93 ? -14.767 -3.736 7.085 1.00 95.12 93 TYR A CA 1
ATOM 722 C C . TYR A 1 93 ? -13.906 -3.355 5.891 1.00 95.12 93 TYR A C 1
ATOM 724 O O . TYR A 1 93 ? -14.383 -2.719 4.949 1.00 95.12 93 TYR A O 1
ATOM 732 N N . TYR A 1 94 ? -12.639 -3.725 5.967 1.00 95.75 94 TYR A N 1
ATOM 733 C CA . TYR A 1 94 ? -11.649 -3.482 4.935 1.00 95.75 94 TYR A CA 1
ATOM 734 C C . TYR A 1 94 ? -11.142 -4.820 4.409 1.00 95.75 94 TYR A C 1
ATOM 736 O O . TYR A 1 94 ? -11.017 -5.773 5.180 1.00 95.75 94 TYR A O 1
ATOM 744 N N . SER A 1 95 ? -10.851 -4.866 3.116 1.00 94.88 95 SER A N 1
ATOM 745 C CA . SER A 1 95 ? -10.266 -6.007 2.409 1.00 94.88 95 SER A CA 1
ATOM 746 C C . SER A 1 95 ? -9.261 -5.497 1.379 1.00 94.88 95 SER A C 1
ATOM 748 O O . SER A 1 95 ? -9.275 -4.313 1.045 1.00 94.88 95 SER A O 1
ATOM 750 N N . LEU A 1 96 ? -8.401 -6.366 0.851 1.00 94.94 96 LEU A N 1
ATOM 751 C CA . LEU A 1 96 ? -7.594 -6.007 -0.318 1.00 94.94 96 LEU A CA 1
ATOM 752 C C . LEU A 1 96 ? -8.500 -5.737 -1.531 1.00 94.94 96 LEU A C 1
ATOM 754 O O . LEU A 1 96 ? -9.619 -6.256 -1.597 1.00 94.94 96 LEU A O 1
ATOM 758 N N . CYS A 1 97 ? -8.049 -4.863 -2.433 1.00 92.25 97 CYS A N 1
ATOM 759 C CA . CYS A 1 97 ? -8.821 -4.483 -3.619 1.00 92.25 97 CYS A CA 1
ATOM 760 C C . CYS A 1 97 ? -8.903 -5.603 -4.661 1.00 92.25 97 CYS A C 1
ATOM 762 O O . CYS A 1 97 ? -9.984 -5.842 -5.199 1.00 92.25 97 CYS A O 1
ATOM 764 N N . ASP A 1 98 ? -7.786 -6.277 -4.947 1.00 89.50 98 ASP A N 1
ATOM 765 C CA . ASP A 1 98 ? -7.707 -7.277 -6.009 1.00 89.50 98 ASP A CA 1
ATOM 766 C C . ASP A 1 98 ? -6.706 -8.412 -5.719 1.00 89.50 98 ASP A C 1
ATOM 768 O O . ASP A 1 98 ? -5.924 -8.377 -4.765 1.00 89.50 98 ASP A O 1
ATOM 772 N N . GLU A 1 99 ? -6.739 -9.429 -6.584 1.00 89.81 99 GLU A N 1
ATOM 773 C CA . GLU A 1 99 ? -5.828 -10.579 -6.563 1.00 89.81 99 GLU A CA 1
ATOM 774 C C . GLU A 1 99 ? -4.384 -10.196 -6.943 1.00 89.81 99 GLU A C 1
ATOM 776 O O . GLU A 1 99 ? -3.432 -10.848 -6.510 1.00 89.81 99 GLU A O 1
ATOM 781 N N . HIS A 1 100 ? -4.175 -9.126 -7.719 1.00 91.00 100 HIS A N 1
ATOM 782 C CA . HIS A 1 100 ? -2.832 -8.692 -8.114 1.00 91.00 100 HIS A CA 1
ATOM 783 C C . HIS A 1 100 ? -2.014 -8.216 -6.908 1.00 91.00 100 HIS A C 1
ATOM 785 O O . HIS A 1 100 ? -0.829 -8.539 -6.804 1.00 91.00 100 HIS A O 1
ATOM 791 N N . ILE A 1 101 ? -2.639 -7.509 -5.964 1.00 91.25 101 ILE A N 1
ATOM 792 C CA . ILE A 1 101 ? -2.008 -7.056 -4.719 1.00 91.25 101 ILE A CA 1
ATOM 793 C C . ILE A 1 101 ? -1.621 -8.254 -3.841 1.00 91.25 101 ILE A C 1
ATOM 795 O O . ILE A 1 101 ? -0.526 -8.284 -3.271 1.00 91.25 101 ILE A O 1
ATOM 799 N N . GLU A 1 102 ? -2.476 -9.275 -3.768 1.00 91.00 102 GLU A N 1
ATOM 800 C CA . GLU A 1 102 ? -2.178 -10.525 -3.059 1.00 91.00 102 GLU A CA 1
ATOM 801 C C . GLU A 1 102 ? -0.978 -11.258 -3.681 1.00 91.00 102 GLU A C 1
ATOM 803 O O . GLU A 1 102 ? -0.051 -11.692 -2.981 1.00 91.00 102 GLU A O 1
ATOM 808 N N . MET A 1 103 ? -0.941 -11.346 -5.013 1.00 92.12 103 MET A N 1
ATOM 809 C CA . MET A 1 103 ? 0.189 -11.914 -5.748 1.00 92.12 103 MET A CA 1
ATOM 810 C C . MET A 1 103 ? 1.478 -11.116 -5.533 1.00 92.12 103 MET A C 1
ATOM 812 O O . MET A 1 103 ? 2.543 -11.713 -5.360 1.00 92.12 103 MET A O 1
ATOM 816 N N . LEU A 1 104 ? 1.411 -9.784 -5.485 1.00 92.38 104 LEU A N 1
ATOM 817 C CA . LEU A 1 104 ? 2.579 -8.941 -5.238 1.00 92.38 104 LEU A CA 1
ATOM 818 C C . LEU A 1 104 ? 3.170 -9.197 -3.843 1.00 92.38 104 LEU A C 1
ATOM 820 O O . LEU A 1 104 ? 4.376 -9.411 -3.711 1.00 92.38 104 LEU A O 1
ATOM 824 N N . LEU A 1 105 ? 2.324 -9.239 -2.80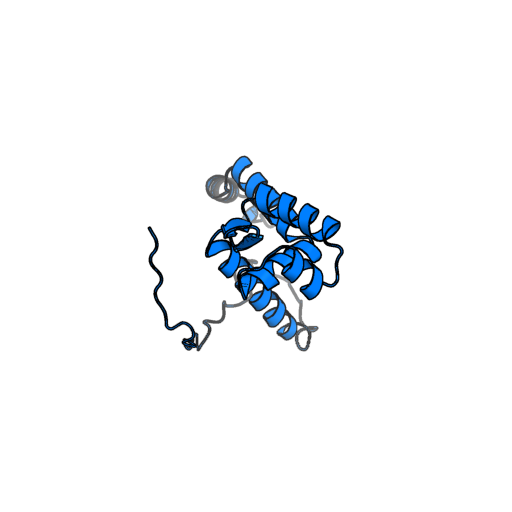8 1.00 91.69 105 LEU A N 1
ATOM 825 C CA . LEU A 1 105 ? 2.742 -9.497 -1.425 1.00 91.69 105 LEU A CA 1
ATOM 826 C C . LEU A 1 105 ? 3.355 -10.893 -1.267 1.00 91.69 105 LEU A C 1
ATOM 828 O O . LEU A 1 105 ? 4.410 -11.050 -0.644 1.00 91.69 105 LEU A O 1
ATOM 832 N N . SER A 1 106 ? 2.725 -11.912 -1.852 1.00 91.06 106 SER A N 1
ATOM 833 C CA . SER A 1 106 ? 3.233 -13.285 -1.797 1.00 91.06 106 SER A CA 1
ATOM 834 C C . SER A 1 106 ? 4.548 -13.455 -2.569 1.00 91.06 106 SER A C 1
ATOM 836 O O . SER A 1 106 ? 5.475 -14.094 -2.062 1.00 91.06 106 SER A O 1
ATOM 838 N N . THR A 1 107 ? 4.676 -12.823 -3.740 1.00 91.62 107 THR A N 1
ATOM 839 C CA . THR A 1 107 ? 5.911 -12.814 -4.542 1.00 91.62 107 THR A CA 1
ATOM 840 C C . THR A 1 107 ? 7.045 -12.106 -3.807 1.00 91.62 107 THR A C 1
ATOM 842 O O . THR A 1 107 ? 8.155 -12.635 -3.733 1.00 91.62 107 THR A O 1
ATOM 845 N N . ALA A 1 108 ? 6.770 -10.953 -3.190 1.00 91.06 108 ALA A N 1
ATOM 846 C CA . ALA A 1 108 ? 7.746 -10.227 -2.382 1.00 91.06 108 ALA A CA 1
ATOM 847 C C . ALA A 1 108 ? 8.256 -11.084 -1.210 1.00 91.06 108 ALA A C 1
ATOM 849 O O . ALA A 1 108 ? 9.463 -11.173 -0.973 1.00 91.06 108 ALA A O 1
ATOM 850 N N . LEU A 1 109 ? 7.358 -11.789 -0.511 1.00 90.50 109 LEU A N 1
ATOM 851 C CA . LEU A 1 109 ? 7.745 -12.710 0.559 1.00 90.50 109 LEU A CA 1
ATOM 852 C C . LEU A 1 109 ? 8.577 -13.891 0.040 1.00 90.50 109 LEU A C 1
ATOM 854 O O . LEU A 1 109 ? 9.542 -14.290 0.698 1.00 90.50 109 LEU A O 1
ATOM 858 N N . ALA A 1 110 ? 8.205 -14.468 -1.106 1.00 90.12 110 ALA A N 1
ATOM 859 C CA . ALA A 1 110 ? 8.959 -15.548 -1.736 1.00 90.12 110 ALA A CA 1
ATOM 860 C C . ALA A 1 110 ? 10.392 -15.099 -2.061 1.00 90.12 110 ALA A C 1
ATOM 862 O O . ALA A 1 110 ? 11.344 -15.768 -1.662 1.00 90.12 110 ALA A O 1
ATOM 863 N N . HIS A 1 111 ? 10.547 -13.915 -2.656 1.00 87.81 111 HIS A N 1
ATOM 864 C CA . HIS A 1 111 ? 11.845 -13.341 -3.000 1.00 87.81 111 HIS A CA 1
ATOM 865 C C . HIS A 1 111 ? 12.747 -13.127 -1.770 1.00 87.81 111 HIS A C 1
ATOM 867 O O . HIS A 1 111 ? 13.888 -13.589 -1.741 1.00 87.81 111 HIS A O 1
ATOM 873 N N . ILE A 1 112 ? 12.216 -12.536 -0.690 1.00 89.06 112 ILE A N 1
ATOM 874 C CA . ILE A 1 112 ? 12.966 -12.328 0.566 1.00 89.06 112 ILE A CA 1
ATOM 875 C C . ILE A 1 112 ? 13.397 -13.665 1.196 1.00 89.06 112 ILE A C 1
ATOM 877 O O . ILE A 1 112 ? 14.464 -13.771 1.811 1.00 89.06 112 ILE A O 1
ATOM 881 N N . LYS A 1 113 ? 12.566 -14.709 1.078 1.00 86.81 113 LYS A N 1
ATOM 882 C CA . LYS A 1 113 ? 12.898 -16.054 1.574 1.00 86.81 113 LYS A CA 1
ATOM 883 C C . LYS A 1 113 ? 13.976 -16.732 0.725 1.00 86.81 113 LYS A C 1
ATOM 885 O O . LYS A 1 113 ? 14.780 -17.479 1.284 1.00 86.81 113 LYS A O 1
ATOM 890 N N . GLU A 1 114 ? 14.020 -16.466 -0.578 1.00 76.75 114 GLU A N 1
ATOM 891 C CA . GLU A 1 114 ? 15.032 -17.000 -1.495 1.00 76.75 114 GLU A CA 1
ATOM 892 C C . GLU A 1 114 ? 16.412 -16.363 -1.292 1.00 76.75 114 GLU A C 1
ATOM 894 O O . GLU A 1 114 ? 17.412 -17.084 -1.248 1.00 76.75 114 GLU A O 1
ATOM 899 N N . GLU A 1 115 ? 16.495 -15.045 -1.079 1.00 56.38 115 GLU A N 1
ATOM 900 C CA . GLU A 1 115 ? 17.779 -14.345 -0.900 1.00 56.38 115 GLU A CA 1
ATOM 901 C C . GLU A 1 115 ? 18.582 -14.838 0.315 1.00 56.38 115 GLU A C 1
ATOM 903 O O . GLU A 1 115 ? 19.818 -14.854 0.292 1.00 56.38 115 GLU A O 1
ATOM 908 N N . LYS A 1 116 ? 17.909 -15.364 1.350 1.00 51.59 116 LYS A N 1
ATOM 909 C CA . LYS A 1 116 ? 18.582 -16.001 2.499 1.00 51.59 116 LYS A CA 1
ATOM 910 C C . LYS A 1 116 ? 19.405 -17.238 2.119 1.00 51.59 116 LYS A C 1
ATOM 912 O O . LYS A 1 116 ? 20.222 -17.685 2.919 1.00 51.59 116 LYS A O 1
ATOM 917 N N . ARG A 1 117 ? 19.238 -17.781 0.908 1.00 46.06 117 ARG A N 1
ATOM 918 C CA . ARG A 1 117 ? 20.016 -18.917 0.397 1.00 46.06 117 ARG A CA 1
ATOM 919 C C . ARG A 1 117 ? 21.302 -18.508 -0.330 1.00 46.06 117 ARG A C 1
ATOM 921 O O . ARG A 1 117 ? 22.190 -19.344 -0.482 1.00 46.06 117 ARG A O 1
ATOM 928 N N . TRP A 1 118 ? 21.442 -17.243 -0.737 1.00 44.16 118 TRP A N 1
ATOM 929 C CA . TRP A 1 118 ? 22.601 -16.753 -1.501 1.00 44.16 118 TRP A CA 1
ATOM 930 C C . TRP A 1 118 ? 23.772 -16.265 -0.624 1.00 44.16 118 TRP A C 1
ATOM 932 O O . TRP A 1 118 ? 24.913 -16.215 -1.086 1.00 44.16 118 TRP A O 1
ATOM 942 N N . SER A 1 119 ? 23.553 -15.962 0.660 1.00 45.50 119 SER A N 1
ATOM 943 C CA . SER A 1 119 ? 24.590 -15.348 1.509 1.00 45.50 119 SER A CA 1
ATOM 944 C C . SER A 1 119 ? 25.606 -16.319 2.134 1.00 45.50 119 SER A C 1
ATOM 946 O O . SER A 1 119 ? 26.668 -15.871 2.563 1.00 45.50 119 SER A O 1
ATOM 948 N N . ALA A 1 120 ? 25.348 -17.633 2.155 1.00 49.84 120 ALA A N 1
ATOM 949 C CA . ALA A 1 120 ? 26.174 -18.583 2.916 1.00 49.84 120 ALA A CA 1
ATOM 950 C C . ALA A 1 120 ? 27.280 -19.317 2.120 1.00 49.84 120 ALA A C 1
ATOM 952 O O . ALA A 1 120 ? 28.084 -20.009 2.736 1.00 49.84 120 ALA A O 1
ATOM 953 N N . SER A 1 121 ? 27.364 -19.198 0.785 1.00 43.84 121 SER A N 1
ATOM 954 C CA . SER A 1 121 ? 28.278 -20.051 -0.015 1.00 43.84 121 SER A CA 1
ATOM 955 C C . SER A 1 121 ? 29.096 -19.365 -1.123 1.00 43.84 121 SER A C 1
ATOM 957 O O . SER A 1 121 ? 29.985 -20.014 -1.671 1.00 43.84 121 SER A O 1
ATOM 959 N N . SER A 1 122 ? 28.881 -18.092 -1.468 1.00 43.50 122 SER A N 1
ATOM 960 C CA . SER A 1 122 ? 29.419 -17.549 -2.737 1.00 43.50 122 SER A CA 1
ATOM 961 C C . SER A 1 122 ? 30.271 -16.290 -2.594 1.00 43.50 122 SER A C 1
ATOM 963 O O . SER A 1 122 ? 30.218 -15.391 -3.430 1.00 43.50 122 SER A O 1
ATOM 965 N N . ARG A 1 123 ? 31.121 -16.233 -1.563 1.00 45.59 123 ARG A N 1
ATOM 966 C CA . ARG A 1 123 ? 32.175 -15.213 -1.451 1.00 45.59 123 ARG A CA 1
ATOM 967 C C . ARG A 1 123 ? 33.521 -15.757 -1.939 1.00 45.59 123 ARG A C 1
ATOM 969 O O . ARG A 1 123 ? 34.505 -15.756 -1.214 1.00 45.59 123 ARG A O 1
ATOM 976 N N . SER A 1 124 ? 33.559 -16.281 -3.162 1.00 40.12 124 SER A N 1
ATOM 977 C CA . SER A 1 124 ? 34.798 -16.634 -3.864 1.00 40.12 124 SER A CA 1
ATOM 978 C C . SER A 1 124 ? 34.528 -16.740 -5.364 1.00 40.12 124 SER A C 1
ATOM 980 O O . SER A 1 124 ? 33.675 -17.524 -5.770 1.00 40.12 124 SER A O 1
ATOM 982 N N . ARG A 1 125 ? 35.317 -16.008 -6.167 1.00 39.25 125 ARG A N 1
ATOM 983 C CA . ARG A 1 125 ? 35.420 -16.077 -7.643 1.00 39.25 125 ARG A CA 1
ATOM 984 C C . ARG A 1 125 ? 34.560 -15.100 -8.460 1.00 39.25 125 ARG A C 1
ATOM 986 O O . ARG A 1 125 ? 33.890 -15.490 -9.411 1.00 39.25 125 ARG A O 1
ATOM 993 N N . TRP A 1 126 ? 34.697 -13.805 -8.180 1.00 31.86 126 TRP A N 1
ATOM 994 C CA . TRP A 1 126 ? 34.602 -12.798 -9.242 1.00 31.86 126 TRP A CA 1
ATOM 995 C C . TRP A 1 126 ? 36.000 -12.575 -9.827 1.00 31.86 126 TRP A C 1
ATOM 997 O O . TRP A 1 126 ? 36.706 -11.660 -9.430 1.00 31.86 126 TRP A O 1
ATOM 1007 N N . THR A 1 127 ? 36.422 -13.426 -10.761 1.00 45.97 127 THR A N 1
ATOM 1008 C CA . THR A 1 127 ? 37.419 -13.029 -11.765 1.00 45.97 127 THR A CA 1
ATOM 1009 C C . THR A 1 127 ? 36.683 -12.877 -13.083 1.00 45.97 127 THR A C 1
ATOM 1011 O O . THR A 1 127 ? 36.497 -13.802 -13.871 1.00 45.97 127 THR A O 1
ATOM 1014 N N . ALA A 1 128 ? 36.150 -11.671 -13.231 1.00 49.75 128 ALA A N 1
ATOM 1015 C CA . ALA A 1 128 ? 35.543 -11.150 -14.430 1.00 49.75 128 ALA A CA 1
ATOM 1016 C C . ALA A 1 128 ? 36.648 -10.558 -15.296 1.00 49.75 128 ALA A C 1
ATOM 1018 O O . ALA A 1 128 ? 37.017 -9.415 -15.087 1.00 49.75 128 ALA A O 1
ATOM 1019 N N . LEU A 1 129 ? 37.164 -11.313 -16.256 1.00 50.12 129 LEU A N 1
ATOM 1020 C CA . LEU A 1 129 ? 37.831 -10.739 -17.417 1.00 50.12 129 LEU A CA 1
ATOM 1021 C C . LEU A 1 129 ? 37.354 -11.583 -18.611 1.00 50.12 129 LEU A C 1
ATOM 1023 O O . LEU A 1 129 ? 37.400 -12.806 -18.541 1.00 50.12 129 LEU A O 1
ATOM 1027 N N . THR A 1 130 ? 36.758 -10.917 -19.605 1.00 53.06 130 THR A N 1
ATOM 1028 C CA . THR A 1 130 ? 36.352 -11.424 -20.938 1.00 53.06 130 THR A CA 1
ATOM 1029 C C . THR A 1 130 ? 35.124 -12.354 -21.100 1.00 53.06 130 THR A C 1
ATOM 1031 O O . THR A 1 130 ? 35.188 -13.335 -21.829 1.00 53.06 130 THR A O 1
ATOM 1034 N N . ALA A 1 131 ? 33.931 -12.046 -20.548 1.00 40.88 131 ALA A N 1
ATOM 1035 C CA . ALA A 1 131 ? 32.702 -12.561 -21.211 1.00 40.88 131 ALA A CA 1
ATOM 1036 C C . ALA A 1 131 ? 31.534 -11.559 -21.259 1.00 40.88 131 ALA A C 1
ATOM 1038 O O . ALA A 1 131 ? 31.352 -10.827 -20.280 1.00 40.88 131 ALA A O 1
ATOM 1039 N N . PRO A 1 132 ? 30.697 -11.587 -22.322 1.00 46.38 132 PRO A N 1
ATOM 1040 C CA . PRO A 1 132 ? 29.515 -10.734 -22.448 1.00 46.38 132 PRO A CA 1
ATOM 1041 C C . PRO A 1 132 ? 28.461 -11.035 -21.370 1.00 46.38 132 PRO A C 1
ATOM 1043 O O . PRO A 1 132 ? 28.129 -12.188 -21.086 1.00 46.38 132 PRO A O 1
ATOM 1046 N N . ARG A 1 133 ? 27.915 -9.977 -20.758 1.00 45.34 133 ARG A N 1
ATOM 1047 C CA . ARG A 1 133 ? 27.187 -10.013 -19.471 1.00 45.34 133 ARG A CA 1
ATOM 1048 C C . ARG A 1 133 ? 25.818 -10.712 -19.468 1.00 45.34 133 ARG A C 1
ATOM 1050 O O . ARG A 1 133 ? 25.342 -11.057 -18.392 1.00 45.34 133 ARG A O 1
ATOM 1057 N N . ARG A 1 134 ? 25.190 -10.962 -20.625 1.00 44.31 134 ARG A N 1
ATOM 1058 C CA . ARG A 1 134 ? 23.826 -11.537 -20.718 1.00 44.31 134 ARG A CA 1
ATOM 1059 C C . ARG A 1 134 ? 23.726 -13.013 -20.282 1.00 44.31 134 ARG A C 1
ATOM 1061 O O . ARG A 1 134 ? 22.631 -13.477 -19.994 1.00 44.31 134 ARG A O 1
ATOM 1068 N N . TRP A 1 135 ? 24.839 -13.751 -20.208 1.00 45.66 135 TRP A N 1
ATOM 1069 C CA . TRP A 1 135 ? 24.830 -15.213 -20.020 1.00 45.66 135 TRP A CA 1
ATOM 1070 C C . TRP A 1 135 ? 25.888 -15.727 -19.035 1.00 45.66 135 TRP A C 1
ATOM 1072 O O . TRP A 1 135 ? 26.558 -16.727 -19.286 1.00 45.66 135 TRP A O 1
ATOM 1082 N N . ARG A 1 136 ? 26.022 -15.102 -17.860 1.00 40.41 136 ARG A N 1
ATOM 1083 C CA . ARG A 1 136 ? 26.730 -15.724 -16.725 1.00 40.41 136 ARG A CA 1
ATOM 1084 C C . ARG A 1 136 ? 25.741 -16.309 -15.701 1.00 40.41 136 ARG A C 1
ATOM 1086 O O . ARG A 1 136 ? 25.725 -15.889 -14.554 1.00 40.41 136 ARG A O 1
ATOM 1093 N N . ARG A 1 137 ? 25.021 -17.352 -16.157 1.00 45.34 137 ARG A N 1
ATOM 1094 C CA . ARG A 1 137 ? 24.378 -18.497 -15.452 1.00 45.34 137 ARG A CA 1
ATOM 1095 C C . ARG A 1 137 ? 22.847 -18.652 -15.558 1.00 45.34 137 ARG A C 1
ATOM 1097 O O . ARG A 1 137 ? 22.138 -17.668 -15.727 1.00 45.34 137 ARG A O 1
ATOM 1104 N N . PRO A 1 138 ? 22.364 -19.917 -15.545 1.00 38.94 138 PRO A N 1
ATOM 1105 C CA . PRO A 1 138 ? 21.034 -20.301 -16.006 1.00 38.94 138 PRO A CA 1
ATOM 1106 C C . PRO A 1 138 ? 19.962 -19.996 -14.963 1.00 38.94 138 PRO A C 1
ATOM 1108 O O . PRO A 1 138 ? 20.179 -20.220 -13.773 1.00 38.94 138 PRO A O 1
ATOM 1111 N N . PHE A 1 139 ? 18.778 -19.601 -15.435 1.00 36.75 139 PHE A N 1
ATOM 1112 C CA . PHE A 1 139 ? 17.541 -19.697 -14.662 1.00 36.75 139 PHE A CA 1
ATOM 1113 C C . PHE A 1 139 ? 17.347 -21.164 -14.240 1.00 36.75 139 PHE A C 1
ATOM 1115 O O . PHE A 1 139 ? 17.243 -22.031 -15.118 1.00 36.75 139 PHE A O 1
ATOM 1122 N N . PRO A 1 140 ? 17.313 -21.497 -12.939 1.00 40.62 140 PRO A N 1
ATOM 1123 C CA . PRO A 1 140 ? 16.906 -22.828 -12.536 1.00 40.62 140 PRO A CA 1
ATOM 1124 C C . PRO A 1 140 ? 15.418 -22.989 -12.868 1.00 40.62 140 PRO A C 1
ATOM 1126 O O . PRO A 1 140 ? 14.571 -22.260 -12.360 1.00 40.62 140 PRO A O 1
ATOM 1129 N N . ARG A 1 141 ? 15.091 -23.959 -13.733 1.00 42.53 141 ARG A N 1
ATOM 1130 C CA . ARG A 1 141 ? 13.736 -24.517 -13.801 1.00 42.53 141 ARG A CA 1
ATOM 1131 C C . ARG A 1 141 ? 13.421 -25.063 -12.416 1.00 42.53 141 ARG A C 1
ATOM 1133 O O . ARG A 1 141 ? 14.046 -26.038 -12.008 1.00 42.53 141 ARG A O 1
ATOM 1140 N N . SER A 1 142 ? 12.481 -24.450 -11.709 1.00 37.97 142 SER A N 1
ATOM 1141 C CA . SER A 1 142 ? 11.964 -24.972 -10.448 1.00 37.97 142 SER A CA 1
ATOM 1142 C C . SER A 1 142 ? 11.432 -26.395 -10.665 1.00 37.97 142 SER A C 1
ATOM 1144 O O . SER A 1 142 ? 10.449 -26.563 -11.392 1.00 37.97 142 SER A O 1
ATOM 1146 N N . PRO A 1 143 ? 12.015 -27.444 -10.059 1.00 38.69 143 PRO A N 1
ATOM 1147 C CA . PRO A 1 143 ? 11.346 -28.724 -9.956 1.00 38.69 143 PRO A CA 1
ATOM 1148 C C . PRO A 1 143 ? 10.406 -28.620 -8.756 1.00 38.69 143 PRO A C 1
ATOM 1150 O O . PRO A 1 143 ? 10.844 -28.645 -7.609 1.00 38.69 143 PRO A O 1
ATOM 1153 N N . GLY A 1 144 ? 9.109 -28.483 -9.027 1.00 38.00 144 GLY A N 1
ATOM 1154 C CA . GLY A 1 144 ? 8.082 -28.660 -8.005 1.00 38.00 144 GLY A CA 1
ATOM 1155 C C . GLY A 1 144 ? 7.348 -27.394 -7.580 1.00 38.00 144 GLY A C 1
ATOM 1156 O O . GLY A 1 144 ? 7.275 -27.101 -6.392 1.00 38.00 144 GLY A O 1
ATOM 1157 N N . TYR A 1 145 ? 6.641 -26.751 -8.512 1.00 40.78 145 TYR A N 1
ATOM 1158 C CA . TYR A 1 145 ? 5.314 -26.240 -8.157 1.00 40.78 145 TYR A CA 1
ATOM 1159 C C . TYR A 1 145 ? 4.392 -27.443 -7.944 1.00 40.78 145 TYR A C 1
ATOM 1161 O O . TYR A 1 145 ? 3.617 -27.843 -8.811 1.00 40.78 145 TYR A O 1
ATOM 1169 N N . ARG A 1 146 ? 4.522 -28.080 -6.778 1.00 38.22 146 ARG A N 1
ATOM 1170 C CA . ARG A 1 146 ? 3.499 -28.987 -6.278 1.00 38.22 146 ARG A CA 1
ATOM 1171 C C . ARG A 1 146 ? 2.449 -28.098 -5.634 1.00 38.22 146 ARG A C 1
ATOM 1173 O O . ARG A 1 146 ? 2.639 -27.633 -4.516 1.00 38.22 146 ARG A O 1
ATOM 1180 N N . MET A 1 147 ? 1.385 -27.843 -6.396 1.00 35.31 147 MET A N 1
ATOM 1181 C CA . MET A 1 147 ? 0.071 -27.433 -5.902 1.00 35.31 147 MET A CA 1
ATOM 1182 C C . MET A 1 147 ? -0.123 -27.850 -4.442 1.00 35.31 147 MET A C 1
ATOM 1184 O O . MET A 1 147 ? -0.276 -29.036 -4.143 1.00 35.31 147 MET A O 1
ATOM 1188 N N . LEU A 1 148 ? -0.172 -26.871 -3.546 1.00 36.44 148 LEU A N 1
ATOM 1189 C CA . LEU A 1 148 ? -0.816 -27.031 -2.254 1.00 36.44 148 LEU A CA 1
ATOM 1190 C C . LEU A 1 148 ? -2.155 -26.308 -2.329 1.00 36.44 148 LEU A C 1
ATOM 1192 O O . LEU A 1 148 ? -2.297 -25.131 -2.033 1.00 36.44 148 LEU A O 1
ATOM 1196 N N . ARG A 1 149 ? -3.127 -27.089 -2.802 1.00 38.09 149 ARG A N 1
ATOM 1197 C CA . ARG A 1 149 ? -4.533 -27.099 -2.401 1.00 38.09 149 ARG A CA 1
ATOM 1198 C C . ARG A 1 149 ? -4.736 -26.458 -1.020 1.00 38.09 149 ARG A C 1
ATOM 1200 O O . ARG A 1 149 ? -4.523 -27.131 -0.022 1.00 38.09 149 ARG A O 1
ATOM 1207 N N . TRP A 1 150 ? -5.224 -25.223 -0.987 1.00 30.64 150 TRP A N 1
ATOM 1208 C CA . TRP A 1 150 ? -6.055 -24.676 0.087 1.00 30.64 150 TRP A CA 1
ATOM 1209 C C . TRP A 1 150 ? -6.864 -23.515 -0.495 1.00 30.64 150 TRP A C 1
ATOM 1211 O O . TRP A 1 150 ? -6.339 -22.431 -0.671 1.00 30.64 150 TRP A O 1
ATOM 1221 N N . ILE A 1 151 ? -8.102 -23.812 -0.897 1.00 32.72 151 ILE A N 1
ATOM 1222 C CA . ILE A 1 151 ? -9.334 -23.016 -0.746 1.00 32.72 151 ILE A CA 1
ATOM 1223 C C . ILE A 1 151 ? -10.430 -23.860 -1.404 1.00 32.72 151 ILE A C 1
ATOM 1225 O O . ILE A 1 151 ? -10.625 -23.889 -2.616 1.00 32.72 151 ILE A O 1
ATOM 1229 N N . SER A 1 152 ? -11.158 -24.607 -0.583 1.00 36.66 152 SER A N 1
ATOM 1230 C CA . SER A 1 152 ? -12.527 -24.969 -0.917 1.00 36.66 152 SER A CA 1
ATOM 1231 C C . SER A 1 152 ? -13.423 -23.837 -0.431 1.00 36.66 152 SER A C 1
ATOM 1233 O O . SER A 1 152 ? -13.704 -23.778 0.767 1.00 36.66 152 SER A O 1
ATOM 1235 N N . ARG A 1 153 ? -13.865 -22.963 -1.347 1.00 32.31 153 ARG A N 1
ATOM 1236 C CA . ARG A 1 153 ? -15.259 -22.487 -1.468 1.00 32.31 153 ARG A CA 1
ATOM 1237 C C . ARG A 1 153 ? -15.401 -21.421 -2.565 1.00 32.31 153 ARG A C 1
ATOM 1239 O O . ARG A 1 153 ? -14.636 -20.465 -2.566 1.00 32.31 153 ARG A O 1
ATOM 1246 N N . PRO A 1 154 ? -16.417 -21.524 -3.440 1.00 33.62 154 PRO A N 1
ATOM 1247 C CA . PRO A 1 154 ? -16.778 -20.449 -4.346 1.00 33.62 154 PRO A CA 1
ATOM 1248 C C . PRO A 1 154 ? -17.646 -19.432 -3.597 1.00 33.62 154 PRO A C 1
ATOM 1250 O O . PRO A 1 154 ? -18.600 -19.807 -2.911 1.00 33.62 154 PRO A O 1
ATOM 1253 N N . ARG A 1 155 ? -17.374 -18.139 -3.767 1.00 35.19 155 ARG A N 1
ATOM 1254 C CA . ARG A 1 155 ? -18.394 -17.102 -3.584 1.00 35.19 155 ARG A CA 1
ATOM 1255 C C . ARG A 1 155 ? -18.383 -16.192 -4.803 1.00 35.19 155 ARG A C 1
ATOM 1257 O O . ARG A 1 155 ? -17.540 -15.318 -4.931 1.00 35.19 155 ARG A O 1
ATOM 1264 N N . ARG A 1 156 ? -19.340 -16.444 -5.700 1.00 37.56 156 ARG A N 1
ATOM 1265 C CA . ARG A 1 156 ? -19.889 -15.416 -6.587 1.00 37.56 156 ARG A CA 1
ATOM 1266 C C . ARG A 1 156 ? -20.657 -14.417 -5.729 1.00 37.56 156 ARG A C 1
ATOM 1268 O O . ARG A 1 156 ? -21.425 -14.867 -4.885 1.00 37.56 156 ARG A O 1
ATOM 1275 N N . CYS A 1 157 ? -20.512 -13.138 -6.034 1.00 27.38 157 CYS A N 1
ATOM 1276 C CA . CYS A 1 157 ? -21.479 -12.055 -5.822 1.00 27.38 157 CYS A CA 1
ATOM 1277 C C . CYS A 1 157 ? -21.138 -11.043 -6.945 1.00 27.38 157 CYS A C 1
ATOM 1279 O O . CYS A 1 157 ? -19.962 -10.709 -7.057 1.00 27.38 157 CYS A O 1
ATOM 1281 N N . THR A 1 158 ? -21.951 -10.707 -7.959 1.00 37.00 158 THR A N 1
ATOM 1282 C CA . THR A 1 158 ? -23.243 -9.974 -7.954 1.00 37.00 158 THR A CA 1
ATOM 1283 C C . THR A 1 158 ? -23.363 -8.932 -6.865 1.00 37.00 158 THR A C 1
ATOM 1285 O O . THR A 1 158 ? -23.388 -9.353 -5.687 1.00 37.00 158 THR A O 1
#

Secondary structure (DSSP, 8-state):
------GGG-HHHHHHHHHHSPPHHHHHHHHHHHHHHT-HHHHHHHHHHHH--EEHHHHHHHHT--HHHHHHHHHHHHHTTSEEEEEETTEEEEEES-HHHHHHHHHHHHHHHHHTTTTTT--S-----S--GGGSSPPP--S---------------

pLDDT: mean 75.0, std 23.21, range [27.38, 95.75]

Foldseek 3Di:
DDPPDDPCPDPVNVVVVVVVDDDPVVVVLVVVLVVLVPDPLLLLLQVVQLVHWDFLVVSCVVSVHDSVVSVVNVVVCVVNQQKDWDDDPPTIIIHGRDVVSVVVSVVVVVVVVVVVVVPPPPPDDPPDDDDDDPDPDDDDPDDDPPDDDDDPDDDDDD